Protein AF-A0ABD0QM56-F1 (afdb_monomer_lite)

Secondary structure (DSSP, 8-state):
-EEEETTEEEEEP-TT--HHHHHHHHHHTT--S------SSTT---SS-EEE------S--SS---

Structure (mmCIF, N/CA/C/O backbone):
data_AF-A0ABD0QM56-F1
#
_entry.id   AF-A0ABD0QM56-F1
#
loop_
_atom_site.group_PDB
_atom_site.id
_atom_site.type_symbol
_atom_site.label_atom_id
_atom_site.label_alt_id
_atom_site.label_comp_id
_atom_site.label_asym_id
_atom_site.label_entity_id
_atom_site.label_seq_id
_atom_site.pdbx_PDB_ins_code
_atom_site.Cartn_x
_atom_site.Cartn_y
_atom_site.Cartn_z
_atom_site.occupancy
_atom_site.B_iso_or_equiv
_atom_site.auth_seq_id
_atom_site.auth_comp_id
_atom_site.auth_asym_id
_atom_site.auth_atom_id
_atom_site.pdbx_PDB_model_num
ATOM 1 N N . VAL A 1 1 ? -2.129 5.366 1.348 1.00 83.38 1 VAL A N 1
ATOM 2 C CA . VAL A 1 1 ? -3.216 4.370 1.296 1.00 83.38 1 VAL A CA 1
ATOM 3 C C . VAL A 1 1 ? -3.951 4.417 2.617 1.00 83.38 1 VAL A C 1
ATOM 5 O O . VAL A 1 1 ? -3.294 4.484 3.657 1.00 83.38 1 VAL A O 1
ATOM 8 N N . GLU A 1 2 ? -5.276 4.450 2.558 1.00 85.00 2 GLU A N 1
ATOM 9 C CA . GLU A 1 2 ? -6.148 4.310 3.722 1.00 85.00 2 GLU A CA 1
ATOM 10 C C . GLU A 1 2 ? -6.967 3.033 3.552 1.00 85.00 2 GLU A C 1
ATOM 12 O O . GLU A 1 2 ? -7.404 2.736 2.442 1.00 85.00 2 GLU A O 1
ATOM 17 N N . VAL A 1 3 ? -7.138 2.280 4.634 1.00 82.38 3 VAL A N 1
ATOM 18 C CA . VAL A 1 3 ? -7.910 1.031 4.656 1.00 82.38 3 VAL A CA 1
ATOM 19 C C . VAL A 1 3 ? -9.079 1.219 5.613 1.00 82.38 3 VAL A C 1
ATOM 21 O O . VAL A 1 3 ? -8.969 1.952 6.604 1.00 82.38 3 VAL A O 1
ATOM 24 N N . ARG A 1 4 ? -10.215 0.592 5.306 1.00 81.44 4 ARG A N 1
ATOM 25 C CA . ARG A 1 4 ? -11.398 0.604 6.163 1.00 81.44 4 ARG A CA 1
ATOM 26 C C . ARG A 1 4 ? -11.587 -0.764 6.799 1.00 81.44 4 ARG A C 1
ATOM 28 O O . ARG A 1 4 ? -11.925 -1.713 6.107 1.00 81.44 4 ARG A O 1
ATOM 35 N N . HIS A 1 5 ? -11.485 -0.827 8.122 1.00 77.88 5 HIS A N 1
ATOM 36 C CA . HIS A 1 5 ? -11.854 -2.012 8.893 1.00 77.88 5 HIS A CA 1
ATOM 37 C C . HIS A 1 5 ? -13.089 -1.681 9.743 1.00 77.88 5 HIS A C 1
ATOM 39 O O . HIS A 1 5 ? -13.084 -0.778 10.588 1.00 77.88 5 HIS A O 1
ATOM 45 N N . GLY A 1 6 ? -14.210 -2.346 9.449 1.00 83.50 6 GLY A N 1
ATOM 46 C CA . GLY A 1 6 ? -15.514 -2.027 10.033 1.00 83.50 6 GLY A CA 1
ATOM 47 C C . GLY A 1 6 ? -16.004 -0.608 9.692 1.00 83.50 6 GLY A C 1
ATOM 48 O O . GLY A 1 6 ? -16.340 -0.292 8.547 1.00 83.50 6 GLY A O 1
ATOM 49 N N . HIS A 1 7 ? -16.088 0.263 10.703 1.00 83.81 7 HIS A N 1
ATOM 50 C CA . HIS A 1 7 ? -16.581 1.646 10.569 1.00 83.81 7 HIS A CA 1
ATOM 51 C C . HIS A 1 7 ? -15.473 2.704 10.655 1.00 83.81 7 HIS A C 1
ATOM 53 O O . HIS A 1 7 ? -15.777 3.895 10.707 1.00 83.81 7 HIS A O 1
ATOM 59 N N . GLN A 1 8 ? -14.205 2.290 10.688 1.00 81.56 8 GLN A N 1
ATOM 60 C CA . GLN A 1 8 ? -13.072 3.189 10.882 1.00 81.56 8 GLN A CA 1
ATOM 61 C C . GLN A 1 8 ? -12.123 3.140 9.689 1.00 81.56 8 GLN A C 1
ATOM 63 O O . GLN A 1 8 ? -11.799 2.069 9.178 1.00 81.56 8 GLN A O 1
ATOM 68 N N . TRP A 1 9 ? -11.682 4.325 9.274 1.00 84.25 9 TRP A N 1
ATOM 69 C CA . TRP A 1 9 ? -10.587 4.502 8.332 1.00 84.25 9 TRP A CA 1
ATOM 70 C C . TRP A 1 9 ? -9.290 4.693 9.103 1.00 84.25 9 TRP A C 1
ATOM 72 O O . TRP A 1 9 ? -9.253 5.413 10.103 1.00 84.25 9 TRP A O 1
ATOM 82 N N . GLY A 1 10 ? -8.228 4.070 8.617 1.00 81.50 10 GLY A N 1
ATOM 83 C CA . GLY A 1 10 ? -6.887 4.287 9.132 1.00 81.50 10 GLY A CA 1
ATOM 84 C C . GLY A 1 10 ? -5.867 4.394 8.022 1.00 81.50 10 GLY A C 1
ATOM 85 O O . GLY A 1 10 ? -6.124 4.069 6.863 1.00 81.50 10 GLY A O 1
ATOM 86 N N . THR A 1 11 ? -4.671 4.815 8.404 1.00 81.56 11 THR A N 1
ATOM 87 C CA . THR A 1 11 ? -3.531 4.873 7.490 1.00 81.56 11 THR A CA 1
ATOM 88 C C . THR A 1 11 ? -2.636 3.653 7.669 1.00 81.56 11 THR A C 1
ATOM 90 O O . THR A 1 11 ? -2.459 3.154 8.785 1.00 81.56 11 THR A O 1
ATOM 93 N N . VAL A 1 12 ? -2.048 3.182 6.567 1.00 79.88 12 VAL A N 1
ATOM 94 C CA . VAL A 1 12 ? -1.032 2.121 6.592 1.00 79.88 12 VAL A CA 1
ATOM 95 C C . VAL A 1 12 ? 0.353 2.742 6.768 1.00 79.88 12 VAL A C 1
ATOM 97 O O . VAL A 1 12 ? 0.701 3.729 6.112 1.00 79.88 12 VAL A O 1
ATOM 100 N N . CYS A 1 13 ? 1.161 2.179 7.669 1.00 75.69 13 CYS A N 1
ATOM 101 C CA . CYS A 1 13 ? 2.549 2.593 7.827 1.00 75.69 13 CYS A CA 1
ATOM 102 C C . CYS A 1 13 ? 3.357 2.234 6.578 1.00 75.69 13 CYS A C 1
ATOM 104 O O . CYS A 1 13 ? 3.406 1.084 6.168 1.00 75.69 13 CYS A O 1
ATOM 106 N N . GLN A 1 14 ? 4.077 3.207 6.035 1.00 73.25 14 GLN A N 1
ATOM 107 C CA . GLN A 1 14 ? 4.881 3.043 4.825 1.00 73.25 14 GLN A CA 1
ATOM 108 C C . GLN A 1 14 ? 6.129 2.158 5.002 1.00 73.25 14 GLN A C 1
ATOM 110 O O . GLN A 1 14 ? 6.781 1.796 4.027 1.00 73.25 14 GLN A O 1
ATOM 115 N N . ARG A 1 15 ? 6.524 1.840 6.243 1.00 74.19 15 ARG A N 1
ATOM 116 C CA . ARG A 1 15 ? 7.674 0.960 6.481 1.00 74.19 15 ARG A CA 1
ATOM 117 C C . ARG A 1 15 ? 7.328 -0.464 6.064 1.00 74.19 15 ARG A C 1
ATOM 119 O O . ARG A 1 15 ? 6.466 -1.074 6.683 1.00 74.19 15 ARG A O 1
ATOM 126 N N . GLY A 1 16 ? 8.073 -0.974 5.087 1.00 75.56 16 GLY A N 1
ATOM 127 C CA . GLY A 1 16 ? 7.869 -2.310 4.533 1.00 75.56 16 GLY A CA 1
ATOM 128 C C . GLY A 1 16 ? 6.863 -2.363 3.388 1.00 75.56 16 GLY A C 1
ATOM 129 O O . GLY A 1 16 ? 6.707 -3.441 2.848 1.00 75.56 16 GLY A O 1
ATOM 130 N N . TRP A 1 17 ? 6.256 -1.227 3.018 1.00 82.00 17 TRP A N 1
ATOM 131 C CA . TRP A 1 17 ? 5.334 -1.136 1.890 1.00 82.00 17 TRP A CA 1
ATOM 132 C C . TRP A 1 17 ? 6.080 -1.241 0.555 1.00 82.00 17 TRP A C 1
ATOM 134 O O . TRP A 1 17 ? 6.953 -0.405 0.284 1.00 82.00 17 TRP A O 1
ATOM 144 N N . ASP A 1 18 ? 5.725 -2.223 -0.270 1.00 85.69 18 ASP A N 1
ATOM 145 C CA . ASP A 1 18 ? 6.391 -2.537 -1.541 1.00 85.69 18 ASP A CA 1
ATOM 146 C C . ASP A 1 18 ? 5.430 -2.616 -2.751 1.00 85.69 18 ASP A C 1
ATOM 148 O O . ASP A 1 18 ? 4.317 -2.073 -2.733 1.00 85.69 18 ASP A O 1
ATOM 152 N N . LEU A 1 19 ? 5.935 -3.126 -3.885 1.00 88.81 19 LEU A N 1
ATOM 153 C CA . LEU A 1 19 ? 5.205 -3.127 -5.163 1.00 88.81 19 LEU A CA 1
ATOM 154 C C . LEU A 1 19 ? 4.078 -4.142 -5.129 1.00 88.81 19 LEU A C 1
ATOM 156 O O . LEU A 1 19 ? 3.028 -3.906 -5.723 1.00 88.81 19 LEU A O 1
ATOM 160 N N . GLU A 1 20 ? 4.299 -5.234 -4.418 1.00 89.25 20 GLU A N 1
ATOM 161 C CA . GLU A 1 20 ? 3.364 -6.312 -4.190 1.00 89.25 20 GLU A CA 1
ATOM 162 C C . GLU A 1 20 ? 2.170 -5.801 -3.372 1.00 89.25 20 GLU A C 1
ATOM 164 O O . GLU A 1 20 ? 1.026 -5.962 -3.805 1.00 89.25 20 GLU A O 1
ATOM 169 N N . ASP A 1 21 ? 2.419 -5.064 -2.282 1.00 87.00 21 ASP A N 1
ATOM 170 C CA . ASP A 1 21 ? 1.364 -4.393 -1.505 1.00 87.00 21 ASP A CA 1
ATOM 171 C C . ASP A 1 21 ? 0.552 -3.407 -2.364 1.00 87.00 21 ASP A C 1
ATOM 173 O O . ASP A 1 21 ? -0.684 -3.390 -2.351 1.00 87.00 21 ASP A O 1
ATOM 177 N N . ALA A 1 22 ? 1.243 -2.573 -3.149 1.00 89.31 22 ALA A N 1
ATOM 178 C CA . ALA A 1 22 ? 0.599 -1.599 -4.025 1.00 89.31 22 ALA A CA 1
ATOM 179 C C . ALA A 1 22 ? -0.215 -2.263 -5.151 1.00 89.31 22 ALA A C 1
ATOM 181 O O . ALA A 1 22 ? -1.243 -1.722 -5.567 1.00 89.31 22 ALA A O 1
ATOM 182 N N . ALA A 1 23 ? 0.226 -3.424 -5.642 1.00 90.81 23 ALA A N 1
ATOM 183 C CA . ALA A 1 23 ? -0.449 -4.164 -6.702 1.00 90.81 23 ALA A CA 1
ATOM 184 C C . ALA A 1 23 ? -1.771 -4.759 -6.218 1.00 90.81 23 ALA A C 1
ATOM 186 O O . ALA A 1 23 ? -2.763 -4.684 -6.946 1.00 90.81 23 ALA A O 1
ATOM 187 N N . VAL A 1 24 ? -1.815 -5.263 -4.979 1.00 89.81 24 VAL A N 1
ATOM 188 C CA . VAL A 1 24 ? -3.063 -5.707 -4.337 1.00 89.81 24 VAL A CA 1
ATOM 189 C C . VAL A 1 24 ? -4.076 -4.565 -4.303 1.00 89.81 24 VAL A C 1
ATOM 191 O O . VAL A 1 24 ? -5.197 -4.732 -4.782 1.00 89.81 24 VAL A O 1
ATOM 194 N N . VAL A 1 25 ? -3.663 -3.378 -3.845 1.00 89.12 25 VAL A N 1
ATOM 195 C CA . VAL A 1 25 ? -4.544 -2.196 -3.795 1.00 89.12 25 VAL A CA 1
ATOM 196 C C . VAL A 1 25 ? -5.036 -1.807 -5.181 1.00 89.12 25 VAL A C 1
ATOM 198 O O . VAL A 1 25 ? -6.219 -1.519 -5.357 1.00 89.12 25 VAL A O 1
ATOM 201 N N . CYS A 1 26 ? -4.146 -1.783 -6.181 1.00 90.88 26 CYS A N 1
ATOM 202 C CA . CYS A 1 26 ? -4.570 -1.374 -7.514 1.00 90.88 26 CYS A CA 1
ATOM 203 C C . CYS A 1 26 ? -5.484 -2.385 -8.194 1.00 90.88 26 CYS A C 1
ATOM 205 O O . CYS A 1 26 ? -6.357 -1.982 -8.962 1.00 90.88 26 CYS A O 1
ATOM 207 N N . ARG A 1 27 ? -5.322 -3.677 -7.894 1.00 90.75 27 ARG A N 1
ATOM 208 C CA . ARG A 1 27 ? -6.254 -4.711 -8.338 1.00 90.75 27 ARG A CA 1
ATOM 209 C C . ARG A 1 27 ? -7.619 -4.548 -7.675 1.00 90.75 27 ARG A C 1
ATOM 211 O O . ARG A 1 27 ? -8.625 -4.648 -8.367 1.00 90.75 27 ARG A O 1
ATOM 218 N N . GLU A 1 28 ? -7.656 -4.265 -6.375 1.00 89.56 28 GLU A N 1
ATOM 219 C CA . GLU A 1 28 ? -8.905 -4.051 -5.631 1.00 89.56 28 GLU A CA 1
ATOM 220 C C . GLU A 1 28 ? -9.700 -2.848 -6.170 1.00 89.56 28 GLU A C 1
ATOM 222 O O . GLU A 1 28 ? -10.924 -2.901 -6.281 1.00 89.56 28 GLU A O 1
ATOM 227 N N . LEU A 1 29 ? -9.001 -1.774 -6.548 1.00 90.88 29 LEU A N 1
ATOM 228 C CA . LEU A 1 29 ? -9.599 -0.535 -7.061 1.00 90.88 29 LEU A CA 1
ATOM 229 C C . LEU A 1 29 ? -9.741 -0.484 -8.592 1.00 90.88 29 LEU A C 1
ATOM 231 O O . LEU A 1 29 ? -10.202 0.530 -9.113 1.00 90.88 29 LEU A O 1
ATOM 235 N N . ASP A 1 30 ? -9.316 -1.530 -9.303 1.00 91.75 30 ASP A N 1
ATOM 236 C CA . ASP A 1 30 ? -9.251 -1.587 -10.770 1.00 91.75 30 ASP A CA 1
ATOM 237 C C . ASP A 1 30 ? -8.492 -0.393 -11.406 1.00 91.75 30 ASP A C 1
ATOM 239 O O . ASP A 1 30 ? -8.945 0.228 -12.368 1.00 91.75 30 ASP A O 1
ATOM 243 N N . CYS A 1 31 ? -7.313 -0.038 -10.861 1.00 92.31 31 CYS A N 1
ATOM 244 C CA . CYS A 1 31 ? -6.452 1.038 -11.396 1.00 92.31 31 CYS A CA 1
ATOM 245 C C . CYS A 1 31 ? -5.349 0.596 -12.368 1.00 92.31 31 CYS A C 1
ATOM 247 O O . CYS A 1 31 ? -4.556 1.428 -12.818 1.00 92.31 31 CYS A O 1
ATOM 249 N N . GLY A 1 32 ? -5.306 -0.683 -12.744 1.00 92.06 32 GLY A N 1
ATOM 250 C CA . GLY A 1 32 ? -4.294 -1.225 -13.652 1.00 92.06 32 GLY A CA 1
ATOM 251 C C . GLY A 1 32 ? -2.961 -1.515 -12.955 1.00 92.06 32 GLY A C 1
ATOM 252 O O . GLY A 1 32 ? -2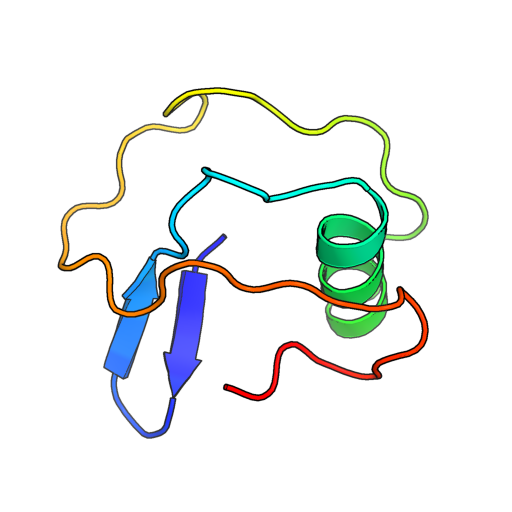.933 -2.061 -11.855 1.00 92.06 32 GLY A O 1
ATOM 253 N N . PHE A 1 33 ? -1.842 -1.201 -13.614 1.00 89.31 33 PHE A N 1
ATOM 254 C CA . PHE A 1 33 ? -0.500 -1.524 -13.115 1.00 89.31 33 PHE A CA 1
ATOM 255 C C . PHE A 1 33 ? 0.070 -0.413 -12.228 1.00 89.31 33 PHE A C 1
ATOM 257 O O . PHE A 1 33 ? -0.065 0.774 -12.528 1.00 89.31 33 PHE A O 1
ATOM 264 N N . VAL A 1 34 ? 0.776 -0.804 -11.166 1.00 90.50 34 VAL A N 1
ATOM 265 C CA . VAL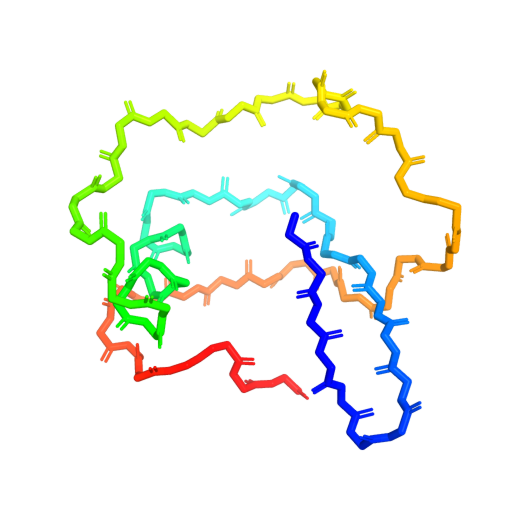 A 1 34 ? 1.486 0.131 -10.285 1.00 90.50 34 VAL A CA 1
ATOM 266 C C . VAL A 1 34 ? 2.621 0.805 -11.055 1.00 90.50 34 VAL A C 1
ATOM 268 O O . VAL A 1 34 ? 3.456 0.132 -11.657 1.00 90.50 34 VAL A O 1
ATOM 271 N N . LEU A 1 35 ? 2.663 2.137 -11.021 1.00 88.75 35 LEU A N 1
ATOM 272 C CA . LEU A 1 35 ? 3.697 2.929 -11.699 1.00 88.75 35 LEU A CA 1
ATOM 273 C C . LEU A 1 35 ? 4.783 3.443 -10.751 1.00 88.75 35 LEU A C 1
ATOM 275 O O . LEU A 1 35 ? 5.923 3.629 -11.166 1.00 88.75 35 LEU A O 1
ATOM 279 N N . ASP A 1 36 ? 4.424 3.722 -9.498 1.00 86.25 36 ASP A N 1
ATOM 280 C CA . ASP A 1 36 ? 5.320 4.323 -8.513 1.00 86.25 36 ASP A CA 1
ATOM 281 C C . ASP A 1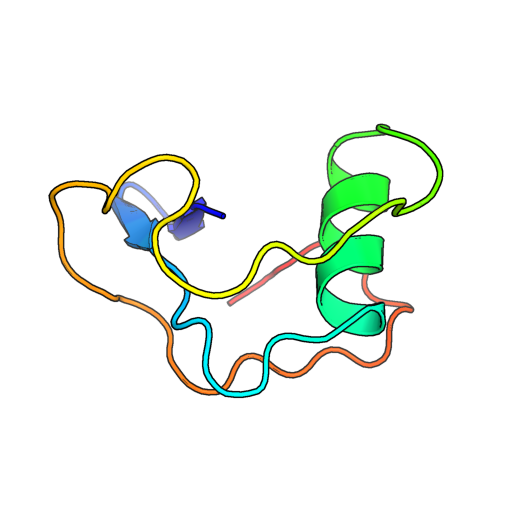 36 ? 4.855 3.969 -7.095 1.00 86.25 36 ASP A C 1
ATOM 283 O O . ASP A 1 36 ? 3.653 3.844 -6.838 1.00 86.25 36 ASP A O 1
ATOM 287 N N . ILE A 1 37 ? 5.809 3.872 -6.169 1.00 85.69 37 ILE A N 1
ATOM 288 C CA . ILE A 1 37 ? 5.553 3.788 -4.730 1.00 85.69 37 ILE A CA 1
ATOM 289 C C . ILE A 1 37 ? 6.140 5.038 -4.094 1.00 85.69 37 ILE A C 1
ATOM 291 O O . ILE A 1 37 ? 7.313 5.072 -3.707 1.00 85.69 37 ILE A O 1
ATOM 295 N N . PRO A 1 38 ? 5.336 6.098 -3.962 1.00 80.38 38 PRO A N 1
ATOM 296 C CA . PRO A 1 38 ? 5.832 7.322 -3.382 1.00 80.38 38 PRO A CA 1
ATOM 297 C C . PRO A 1 38 ? 6.236 7.086 -1.928 1.00 80.38 38 PRO A C 1
ATOM 299 O O . PRO A 1 38 ? 5.409 6.703 -1.103 1.00 80.38 38 PRO A O 1
ATOM 302 N N . SER A 1 39 ? 7.511 7.344 -1.628 1.00 74.88 39 SER A N 1
ATOM 303 C CA . SER A 1 39 ? 8.069 7.346 -0.273 1.00 74.88 39 SER A CA 1
ATOM 304 C C . SER A 1 39 ? 7.745 8.649 0.473 1.00 74.88 39 SER A C 1
ATOM 306 O O . SER A 1 39 ? 7.607 9.711 -0.137 1.00 74.88 39 SER A O 1
ATOM 308 N N . GLY A 1 40 ? 7.668 8.595 1.802 1.00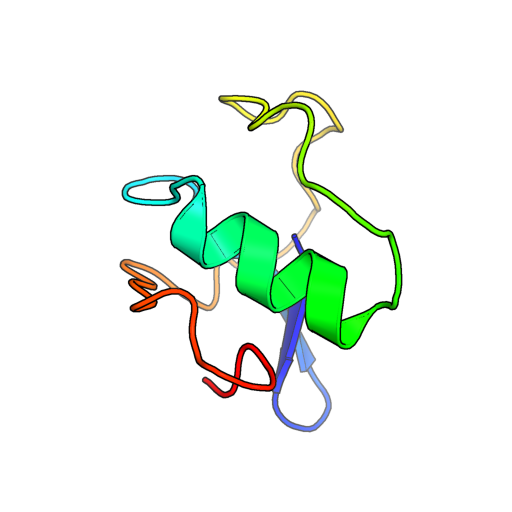 69.25 40 GLY A N 1
ATOM 309 C CA . GLY A 1 40 ? 7.238 9.702 2.651 1.00 69.25 40 GLY A CA 1
ATOM 310 C C . GLY A 1 40 ? 5.752 10.053 2.508 1.00 69.25 40 GLY A C 1
ATOM 311 O O . GLY A 1 40 ? 4.965 9.367 1.859 1.00 69.25 40 GLY A O 1
ATOM 312 N N . ALA A 1 41 ? 5.364 11.177 3.104 1.00 72.31 41 ALA A N 1
ATOM 313 C CA . ALA A 1 41 ? 4.017 11.734 3.011 1.00 72.31 41 ALA A CA 1
ATOM 314 C C . ALA A 1 41 ? 3.849 12.604 1.746 1.00 72.31 41 ALA A C 1
ATOM 316 O O . ALA A 1 41 ? 3.471 13.770 1.845 1.00 72.31 41 ALA A O 1
ATOM 317 N N . ARG A 1 42 ? 4.172 12.066 0.555 1.00 78.88 42 ARG A N 1
ATOM 318 C CA . ARG A 1 42 ? 4.167 12.823 -0.720 1.00 78.88 42 ARG A CA 1
ATOM 319 C C . ARG A 1 42 ? 2.814 13.465 -1.025 1.00 78.88 42 ARG A C 1
ATOM 321 O O . ARG A 1 42 ? 2.765 14.591 -1.502 1.00 78.88 42 ARG A O 1
ATOM 328 N N . PHE A 1 43 ? 1.731 12.759 -0.717 1.00 82.00 43 PHE A N 1
ATOM 329 C CA . PHE A 1 43 ? 0.357 13.237 -0.891 1.00 82.00 43 PHE A CA 1
ATOM 330 C C . PHE A 1 43 ? -0.201 13.920 0.366 1.00 82.00 43 PHE A C 1
ATOM 332 O O . PHE A 1 43 ? -1.407 14.099 0.500 1.00 82.00 43 PHE A O 1
ATOM 339 N N . GLY A 1 44 ? 0.678 14.298 1.297 1.00 76.69 44 GLY A N 1
ATOM 340 C CA . GLY A 1 44 ? 0.305 14.755 2.625 1.00 76.69 44 GLY A CA 1
ATOM 341 C C . GLY A 1 44 ? 0.178 13.599 3.611 1.00 76.69 44 GLY A C 1
ATOM 342 O O . GLY A 1 44 ? -0.007 12.434 3.254 1.00 76.69 44 GLY A O 1
ATOM 343 N N . ARG A 1 45 ? 0.337 13.927 4.893 1.00 70.25 45 ARG A N 1
ATOM 344 C CA . ARG A 1 45 ? 0.099 12.984 5.981 1.00 70.25 45 ARG A CA 1
ATOM 345 C C . ARG A 1 45 ? -1.384 13.076 6.304 1.00 70.25 4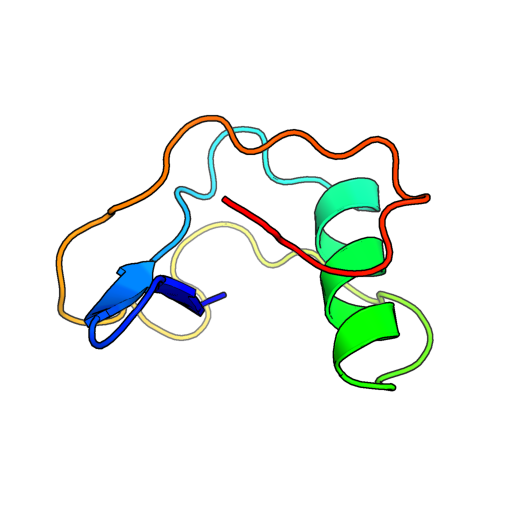5 ARG A C 1
ATOM 347 O O . ARG A 1 45 ? -1.824 14.117 6.787 1.00 70.25 45 ARG A O 1
ATOM 354 N N . ALA A 1 46 ? -2.137 12.024 6.005 1.00 68.56 46 ALA A N 1
ATOM 355 C CA . ALA A 1 46 ? -3.529 11.952 6.417 1.00 68.56 46 ALA A CA 1
ATOM 356 C C . ALA A 1 46 ? -3.620 12.156 7.940 1.00 68.56 46 ALA A C 1
ATOM 358 O O . ALA A 1 46 ? -2.828 11.600 8.709 1.00 68.56 46 ALA A O 1
ATOM 359 N N . GLY A 1 47 ? -4.518 13.046 8.362 1.00 66.50 47 GLY A N 1
ATOM 360 C CA . GLY A 1 47 ? -4.754 13.332 9.771 1.00 66.50 47 GLY A CA 1
ATOM 361 C C . GLY A 1 47 ? -5.503 12.165 10.397 1.00 66.50 47 GLY A C 1
ATOM 362 O O . GLY A 1 47 ? -6.650 11.922 10.048 1.00 66.50 47 GLY A O 1
ATOM 363 N N . GLY A 1 48 ? -4.856 11.431 11.297 1.00 65.88 48 GLY A N 1
ATOM 364 C CA . GLY A 1 48 ? -5.442 10.242 11.906 1.00 65.88 48 GLY A CA 1
ATOM 365 C C . GLY A 1 48 ? -4.390 9.306 12.486 1.00 65.88 48 GLY A C 1
ATOM 366 O O . GLY A 1 48 ? -3.183 9.545 12.380 1.00 65.88 48 GLY A O 1
ATOM 367 N N . GLU A 1 49 ? -4.856 8.245 13.133 1.00 67.44 49 GLU A N 1
ATOM 368 C CA . GLU A 1 49 ? -3.994 7.213 13.694 1.00 67.44 49 GLU A CA 1
ATOM 369 C C . GLU A 1 49 ? -3.471 6.277 12.589 1.00 67.44 49 GLU A C 1
ATOM 371 O O . GLU A 1 49 ? -4.152 5.973 11.604 1.00 67.44 49 GLU A O 1
ATOM 376 N N . VAL A 1 50 ? -2.223 5.828 12.738 1.00 66.94 50 VAL A N 1
ATOM 377 C CA . VAL A 1 50 ? -1.680 4.735 11.924 1.00 66.94 50 VAL A CA 1
ATOM 378 C C . VAL A 1 50 ? -2.188 3.441 12.541 1.00 66.94 50 VAL A C 1
ATOM 380 O O . VAL A 1 50 ? -1.621 2.981 13.534 1.00 66.94 50 VAL A O 1
ATOM 383 N N . LEU A 1 51 ? -3.263 2.892 11.974 1.00 70.81 51 LEU A N 1
ATOM 384 C CA . LEU A 1 51 ? -3.924 1.702 12.512 1.00 70.81 51 LEU A CA 1
ATOM 385 C C . LEU A 1 51 ? -3.159 0.417 12.169 1.00 70.81 51 LEU A C 1
ATOM 387 O O . LEU A 1 51 ? -3.155 -0.515 12.969 1.00 70.81 51 LEU A O 1
ATOM 391 N N . TRP A 1 52 ? -2.434 0.390 11.044 1.00 74.06 52 TRP A N 1
ATOM 392 C CA . TRP A 1 52 ? -1.740 -0.816 10.581 1.00 74.06 52 TRP A CA 1
ATOM 393 C C . TRP A 1 52 ? -0.250 -0.580 10.351 1.00 74.06 52 TRP A C 1
ATOM 395 O O . TRP A 1 52 ? 0.171 0.383 9.701 1.00 74.06 52 TRP A O 1
ATOM 405 N N . ARG A 1 53 ? 0.569 -1.480 10.902 1.00 71.81 53 ARG A N 1
ATOM 406 C CA . ARG A 1 53 ? 2.032 -1.495 10.769 1.00 71.81 53 ARG A CA 1
ATOM 407 C C . ARG A 1 53 ? 2.461 -2.865 10.259 1.00 71.81 53 ARG A C 1
ATOM 409 O O . ARG A 1 53 ? 1.878 -3.858 10.672 1.00 71.81 53 ARG A O 1
ATOM 416 N N . ASN A 1 54 ? 3.511 -2.903 9.438 1.00 68.00 54 ASN A N 1
ATOM 417 C CA . ASN A 1 54 ? 4.079 -4.132 8.872 1.00 68.00 54 ASN A CA 1
ATOM 418 C C . ASN A 1 54 ? 3.079 -4.948 8.033 1.00 68.00 54 ASN A C 1
ATOM 420 O O . ASN A 1 54 ? 3.079 -6.175 8.107 1.00 68.00 54 ASN A O 1
ATOM 424 N N . VAL A 1 55 ? 2.235 -4.269 7.251 1.00 73.31 55 VAL A N 1
ATOM 425 C CA . VAL A 1 55 ? 1.495 -4.935 6.171 1.00 73.31 55 VAL A CA 1
ATOM 426 C C . VAL A 1 55 ? 2.530 -5.508 5.208 1.00 73.31 55 VAL A C 1
ATOM 428 O O . VAL A 1 55 ? 3.512 -4.829 4.908 1.00 73.31 55 VAL A O 1
ATOM 431 N N . LYS A 1 56 ? 2.358 -6.776 4.837 1.00 75.50 56 LYS A N 1
ATOM 432 C CA . LYS A 1 56 ? 3.223 -7.452 3.880 1.00 75.50 56 LYS A CA 1
ATOM 433 C C . LYS A 1 56 ? 2.407 -8.466 3.095 1.00 75.50 56 LYS A C 1
ATOM 435 O O . LYS A 1 56 ? 2.084 -9.537 3.612 1.00 75.50 56 LYS A O 1
ATOM 440 N N . CYS A 1 57 ? 2.074 -8.098 1.875 1.00 71.44 57 CYS A N 1
ATOM 441 C CA . CYS A 1 57 ? 1.359 -8.911 0.915 1.00 71.44 57 CYS A CA 1
ATOM 442 C C . CYS A 1 57 ? 2.329 -9.765 0.094 1.00 71.44 57 CYS A C 1
ATOM 444 O O . CYS A 1 57 ? 3.530 -9.508 -0.000 1.00 71.44 57 CYS A O 1
ATOM 446 N N . SER A 1 58 ? 1.784 -10.822 -0.491 1.00 76.44 58 SER A N 1
ATOM 447 C CA . SER A 1 58 ? 2.435 -11.652 -1.503 1.00 76.44 58 SER A CA 1
ATOM 448 C C . SER A 1 58 ? 2.209 -11.120 -2.921 1.00 76.44 58 SER A C 1
ATOM 450 O O . SER A 1 58 ? 2.977 -11.461 -3.817 1.00 76.44 58 SER A O 1
ATOM 452 N N . GLY A 1 59 ? 1.191 -10.275 -3.122 1.00 76.19 59 GLY A N 1
ATOM 453 C CA . GLY A 1 59 ? 0.814 -9.699 -4.415 1.00 76.19 59 GLY A CA 1
ATOM 454 C C .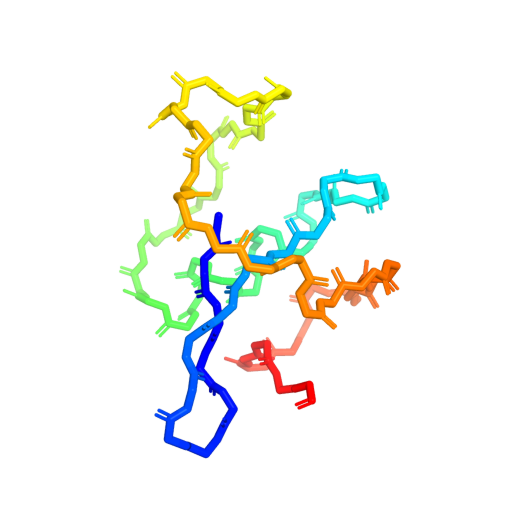 GLY A 1 59 ? -0.374 -10.409 -5.074 1.00 76.19 59 GLY A C 1
ATOM 455 O O . GLY A 1 59 ? -0.944 -9.899 -6.039 1.00 76.19 59 GLY A O 1
ATOM 456 N N . ASP A 1 60 ? -0.807 -11.554 -4.543 1.00 77.44 60 ASP A N 1
ATOM 457 C CA . ASP A 1 60 ? -1.894 -12.385 -5.083 1.00 77.44 60 ASP A CA 1
ATOM 458 C C . ASP A 1 60 ? -3.224 -12.223 -4.320 1.00 77.44 60 ASP A C 1
ATOM 460 O O . ASP A 1 60 ? -4.250 -12.780 -4.713 1.00 77.44 60 ASP A O 1
ATOM 464 N N . GLU A 1 61 ? -3.240 -11.407 -3.264 1.00 80.69 61 GLU A N 1
ATOM 465 C CA . GLU A 1 61 ? -4.421 -11.127 -2.447 1.00 80.69 61 GLU A CA 1
ATOM 466 C C . GLU A 1 61 ? -5.476 -10.287 -3.183 1.00 80.69 61 GLU A C 1
ATOM 468 O O . GLU A 1 61 ? -5.173 -9.291 -3.837 1.00 80.69 61 GLU A O 1
ATOM 473 N N . PHE A 1 62 ? -6.757 -10.623 -3.046 1.00 75.44 62 PHE A N 1
ATOM 474 C CA . PHE A 1 62 ? -7.825 -9.869 -3.718 1.00 75.44 62 PHE A CA 1
ATOM 475 C C . PHE A 1 62 ? -8.080 -8.476 -3.128 1.00 75.44 62 PHE A C 1
ATOM 477 O O . PHE A 1 62 ? -8.603 -7.620 -3.835 1.00 75.44 62 PHE A O 1
ATOM 484 N N . ALA A 1 63 ? -7.722 -8.265 -1.862 1.00 76.44 63 ALA A N 1
ATOM 485 C CA . ALA A 1 63 ? -7.891 -7.011 -1.144 1.00 76.44 63 ALA A CA 1
ATOM 486 C C . ALA A 1 63 ? -6.890 -6.925 0.013 1.00 76.44 63 ALA A C 1
ATOM 488 O O . ALA A 1 63 ? -6.376 -7.950 0.477 1.00 76.44 63 ALA A O 1
ATOM 489 N N . LEU A 1 64 ? -6.662 -5.710 0.514 1.00 74.44 64 LEU A N 1
ATOM 490 C CA . LEU A 1 64 ? -6.009 -5.508 1.810 1.00 74.44 64 LEU A CA 1
ATOM 491 C C . LEU A 1 64 ? -6.992 -5.804 2.945 1.00 74.44 64 LEU A C 1
ATOM 493 O O . LEU A 1 64 ? -7.532 -4.888 3.563 1.00 74.44 64 LEU A O 1
ATOM 497 N N . ASP A 1 65 ? -7.238 -7.084 3.209 1.00 63.47 65 ASP A N 1
ATOM 498 C CA . ASP A 1 65 ? -8.037 -7.498 4.363 1.00 63.47 65 ASP A CA 1
ATOM 499 C C . ASP A 1 65 ? -7.118 -7.593 5.595 1.00 63.47 65 ASP A C 1
ATOM 501 O O . ASP A 1 65 ? -6.166 -8.381 5.616 1.00 63.47 65 ASP A O 1
ATOM 505 N N . LEU A 1 66 ? -7.353 -6.722 6.583 1.00 61.03 66 LEU A N 1
ATOM 506 C CA . LEU A 1 66 ? -6.523 -6.511 7.781 1.00 61.03 66 LEU A CA 1
ATOM 507 C C . LEU A 1 66 ? -7.338 -6.642 9.064 1.00 61.03 66 LEU A C 1
ATOM 509 O O . LEU A 1 66 ? -8.391 -5.971 9.141 1.00 61.03 66 LEU A O 1
#

Organism: Cirrhinus mrigala (NCBI:txid683832)

InterPro domains:
  IPR001190 SRCR domain [PF00530] (1-64)
  IPR001190 SRCR domain [PR00258] (7-18)
  IPR001190 SRCR domain [PR00258] (22-32)
  IPR001190 SRCR domain [PR00258] (53-66)
  IPR001190 SRCR domain [PS50287] (1-66)
  IPR001190 SRCR domain [SM00202] (1-66)
  IPR036772 SRCR-like domain superfamily [G3DSA:3.10.250.10] (1-66)
  IPR036772 SRCR-like domain superfamily [SSF56487] (1-64)

Sequence (66 aa):
VEVRHGHQWGTVCQRGWDLEDAAVVCRELDCGFVLDIPSGARFGRAGGEVLWRNVKCSGDEFALDL

Radius of gyration: 11.47 Å; chains: 1; bounding box: 25×27×27 Å

pLDDT: mean 79.72, std 8.19, range [61.03, 92.31]

Foldseek 3Di:
DWDDDPHDIAAADCVQDDLLNVLLVCLLVVVPHDDDDDPDQPVHDPPDDHPYYDDDHPNPDNHPDD